Protein AF-A0A5B0LUJ2-F1 (afdb_monomer_lite)

Sequence (88 aa):
MVCDCTWTPGDDPSWACSEHSGCINYLTQIECLQDQCRCREKCQNQRFQKRLYAPIEIVLTPKKGFGMRLQADVPKQVDHPTYTYRSK

Foldseek 3Di:
DEWPQADDVPDDLCCQQHPNVPTPCVVVVHAHDQVRYNSHPSRPRCCVVVVQAFAWDWDQDPPPGIDIDGPDDDPPDGHHDDDDDDDD

pLDDT: mean 89.77, std 11.41, range [44.94, 97.44]

InterPro domains:
  IPR006560 AWS domain [PF17907] (11-51)
  IPR006560 AWS domain [PS51215] (1-52)
  IPR006560 AWS domain [SM00570] (1-53)
  IPR046341 SET domain superfamily [G3DSA:2.170.270.10] (1-78)
  IPR046341 SET domain superfamily [SSF82199] (2-76)
  IPR050777 SET2 Histone-Lysine N-Methyltransferase [PTHR22884] (1-76)

Structure (mmCIF, N/CA/C/O backbone):
data_AF-A0A5B0LUJ2-F1
#
_entry.id   AF-A0A5B0LUJ2-F1
#
loop_
_atom_site.group_PDB
_atom_site.id
_atom_site.type_symbol
_atom_site.label_atom_id
_atom_site.label_alt_id
_atom_site.label_comp_id
_atom_site.label_asym_id
_atom_site.label_entity_id
_atom_site.label_seq_id
_atom_site.pdbx_PDB_ins_code
_atom_site.Cartn_x
_atom_site.Cartn_y
_atom_site.Cartn_z
_atom_site.occupancy
_atom_site.B_iso_or_equiv
_atom_site.auth_seq_id
_atom_site.auth_comp_id
_atom_site.auth_asym_id
_atom_site.auth_atom_id
_atom_site.pdbx_PDB_model_num
ATOM 1 N N . MET A 1 1 ? -5.454 3.328 -14.870 1.00 78.38 1 MET A N 1
ATOM 2 C CA . MET A 1 1 ? -4.299 4.061 -15.430 1.00 78.38 1 MET A CA 1
ATOM 3 C C . MET A 1 1 ? -3.047 3.269 -15.089 1.00 78.38 1 MET A C 1
ATOM 5 O O . MET A 1 1 ? -2.969 2.740 -13.984 1.00 78.38 1 MET A O 1
ATOM 9 N N . VAL A 1 2 ? -2.117 3.116 -16.030 1.00 94.62 2 VAL A N 1
ATOM 10 C CA . VAL A 1 2 ? -0.849 2.404 -15.794 1.00 94.62 2 VAL A CA 1
ATOM 11 C C . VAL A 1 2 ? 0.202 3.436 -15.401 1.00 94.62 2 VAL A C 1
ATOM 13 O O . VAL A 1 2 ? 0.313 4.458 -16.067 1.00 94.62 2 VAL A O 1
ATOM 16 N N . CYS A 1 3 ? 0.941 3.200 -14.316 1.00 96.38 3 CYS A N 1
ATOM 17 C CA . CYS A 1 3 ? 2.033 4.085 -13.918 1.00 96.38 3 CYS A CA 1
ATOM 18 C C . CYS A 1 3 ? 3.313 3.807 -14.720 1.00 96.38 3 CYS A C 1
ATOM 20 O O . CYS A 1 3 ? 3.553 2.678 -15.153 1.00 96.38 3 CYS A O 1
ATOM 22 N N . ASP A 1 4 ? 4.198 4.798 -14.799 1.00 95.56 4 ASP A N 1
ATOM 23 C CA . ASP A 1 4 ? 5.477 4.675 -15.511 1.00 95.56 4 ASP A CA 1
ATOM 24 C C . ASP A 1 4 ? 6.651 4.176 -14.659 1.00 95.56 4 ASP A C 1
ATOM 26 O O . ASP A 1 4 ? 7.762 4.044 -15.162 1.00 95.56 4 ASP A O 1
ATOM 30 N N . CYS A 1 5 ? 6.416 3.837 -13.390 1.00 95.94 5 CYS A N 1
ATOM 31 C CA . CYS A 1 5 ? 7.457 3.313 -12.507 1.00 95.94 5 CYS A CA 1
ATOM 32 C C . CYS A 1 5 ? 8.051 1.996 -13.032 1.00 95.94 5 CYS A C 1
ATOM 34 O O . CYS A 1 5 ? 7.327 1.104 -13.484 1.00 95.94 5 CYS A O 1
ATOM 36 N N . THR A 1 6 ? 9.366 1.847 -12.889 1.00 94.38 6 THR A N 1
ATOM 37 C CA . THR A 1 6 ? 10.116 0.616 -13.165 1.00 94.38 6 THR A CA 1
ATOM 38 C C . THR A 1 6 ? 11.005 0.284 -11.976 1.00 94.38 6 THR A C 1
ATOM 40 O O . THR A 1 6 ? 11.507 1.186 -11.315 1.00 94.38 6 THR A O 1
ATOM 43 N N . TRP A 1 7 ? 11.196 -1.005 -11.703 1.00 95.19 7 TRP A N 1
ATOM 44 C CA . TRP A 1 7 ? 12.096 -1.480 -10.652 1.00 95.19 7 TRP A CA 1
ATOM 45 C C . TRP A 1 7 ? 12.785 -2.759 -11.120 1.00 95.19 7 TRP A C 1
ATOM 47 O O . TRP A 1 7 ? 12.133 -3.638 -11.693 1.00 95.19 7 TRP A O 1
ATOM 57 N N . THR A 1 8 ? 14.083 -2.864 -10.869 1.00 93.50 8 THR A N 1
ATOM 58 C CA . THR A 1 8 ? 14.925 -4.014 -11.198 1.00 93.50 8 THR A CA 1
ATOM 59 C C . THR A 1 8 ? 15.630 -4.558 -9.952 1.00 93.50 8 THR A C 1
ATOM 61 O O . THR A 1 8 ? 15.835 -3.825 -8.982 1.00 93.50 8 THR A O 1
ATOM 64 N N . PRO A 1 9 ? 16.003 -5.853 -9.930 1.00 91.81 9 PRO A N 1
ATOM 65 C CA . PRO A 1 9 ? 16.772 -6.410 -8.823 1.00 91.81 9 PRO A CA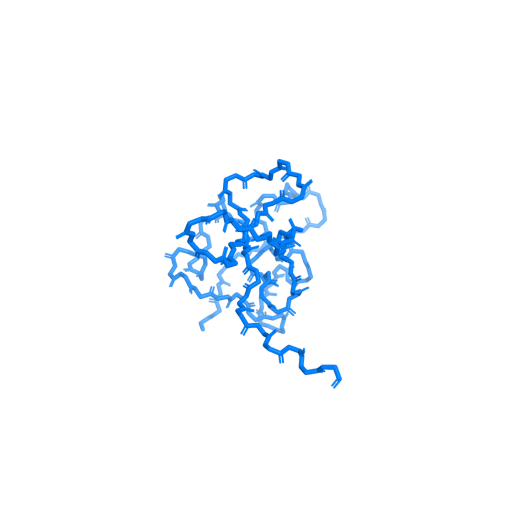 1
ATOM 66 C C . PRO A 1 9 ? 18.116 -5.683 -8.658 1.00 91.81 9 PRO A C 1
ATOM 68 O O . PRO A 1 9 ? 19.007 -5.830 -9.488 1.00 91.81 9 PRO A O 1
ATOM 71 N N . GLY A 1 10 ? 18.246 -4.906 -7.582 1.00 90.25 10 GLY A N 1
ATOM 72 C CA . GLY A 1 10 ? 19.402 -4.044 -7.310 1.00 90.25 10 GLY A CA 1
ATOM 73 C C . GLY A 1 10 ? 19.005 -2.599 -7.011 1.00 90.25 10 GLY A C 1
ATOM 74 O O . GLY A 1 10 ? 19.729 -1.910 -6.295 1.00 90.25 10 GLY A O 1
ATOM 75 N N . ASP A 1 11 ? 17.831 -2.174 -7.480 1.00 91.88 11 ASP A N 1
ATOM 76 C CA . ASP A 1 11 ? 17.268 -0.868 -7.151 1.00 91.88 11 ASP A CA 1
ATOM 77 C C . ASP A 1 11 ? 16.773 -0.837 -5.701 1.00 91.88 11 ASP A C 1
ATOM 79 O O . ASP A 1 11 ? 16.265 -1.832 -5.168 1.00 91.88 11 ASP A O 1
ATOM 83 N N . ASP A 1 12 ? 16.843 0.340 -5.079 1.00 93.69 12 ASP A N 1
ATOM 84 C CA . ASP A 1 12 ? 16.229 0.558 -3.772 1.00 93.69 12 ASP A CA 1
ATOM 85 C C . ASP A 1 12 ? 14.710 0.270 -3.867 1.00 93.69 12 ASP A C 1
ATOM 87 O O . ASP A 1 12 ? 14.027 0.812 -4.746 1.00 93.69 12 ASP A O 1
ATOM 91 N N . PRO A 1 13 ? 14.154 -0.596 -2.992 1.00 93.25 13 PRO A N 1
ATOM 92 C CA . PRO A 1 13 ? 12.725 -0.891 -2.943 1.00 93.25 13 PRO A CA 1
ATOM 93 C C . PRO A 1 13 ? 11.819 0.344 -2.923 1.00 93.25 13 PRO A C 1
ATOM 95 O O . PRO A 1 13 ? 10.689 0.261 -3.412 1.00 93.25 13 PRO A O 1
ATOM 98 N N . SER A 1 14 ? 12.286 1.483 -2.395 1.00 92.56 14 SER A N 1
ATOM 99 C CA . SER A 1 14 ? 11.549 2.752 -2.372 1.00 92.56 14 SER A CA 1
ATOM 100 C C . SER A 1 14 ? 11.133 3.238 -3.773 1.00 92.56 14 SER A C 1
ATOM 102 O O . SER A 1 14 ? 10.113 3.915 -3.909 1.00 92.56 14 SER A O 1
ATOM 104 N N . TRP A 1 15 ? 11.803 2.809 -4.844 1.00 94.56 15 TRP A N 1
ATOM 105 C CA . TRP A 1 15 ? 11.430 3.160 -6.221 1.00 94.56 15 TRP A CA 1
ATOM 106 C C . TRP A 1 15 ? 10.250 2.353 -6.779 1.00 94.56 15 TRP A C 1
ATOM 108 O O . TRP A 1 15 ? 9.628 2.751 -7.765 1.00 94.56 15 TRP A O 1
ATOM 118 N N . ALA A 1 16 ? 9.872 1.246 -6.136 1.00 96.50 16 ALA A N 1
ATOM 119 C CA . ALA A 1 16 ? 8.806 0.369 -6.608 1.00 96.50 16 ALA A CA 1
ATOM 120 C C . ALA A 1 16 ? 7.408 0.872 -6.201 1.00 96.50 16 ALA A C 1
ATOM 122 O O . ALA A 1 16 ? 6.717 0.254 -5.392 1.00 96.50 16 ALA A O 1
ATOM 123 N N . CYS A 1 17 ? 6.967 1.992 -6.777 1.00 96.88 17 CYS A N 1
ATOM 124 C CA . CYS A 1 17 ? 5.657 2.603 -6.507 1.00 96.88 17 CYS A CA 1
ATOM 125 C C . CYS A 1 17 ? 5.400 2.904 -5.016 1.00 96.88 17 CYS A C 1
ATOM 127 O O . CYS A 1 17 ? 4.275 2.745 -4.549 1.00 96.88 17 CYS A O 1
ATOM 129 N N . SER A 1 18 ? 6.429 3.285 -4.254 1.00 93.69 18 SER A N 1
ATOM 130 C CA . SER A 1 18 ? 6.244 3.818 -2.897 1.00 93.69 18 SER A CA 1
ATOM 131 C C . SER A 1 18 ? 5.907 5.314 -2.938 1.00 93.69 18 SER A C 1
ATOM 133 O O . SER A 1 18 ? 5.932 5.933 -4.008 1.00 93.69 18 SER A O 1
ATOM 135 N N . GLU A 1 19 ? 5.674 5.919 -1.775 1.00 91.12 19 GLU A N 1
ATOM 136 C CA . GLU A 1 19 ? 5.497 7.371 -1.638 1.00 91.12 19 GLU A CA 1
ATOM 137 C C . GLU A 1 19 ? 6.676 8.191 -2.193 1.00 91.12 19 GLU A C 1
ATOM 139 O O . GLU A 1 19 ? 6.488 9.307 -2.669 1.00 91.12 19 GLU A O 1
ATOM 144 N N . HIS A 1 20 ? 7.883 7.617 -2.206 1.00 91.50 20 HIS A N 1
ATOM 145 C CA . HIS A 1 20 ? 9.101 8.286 -2.670 1.00 91.50 20 HIS A CA 1
ATOM 146 C C . HIS A 1 20 ? 9.326 8.170 -4.183 1.00 91.50 20 HIS A C 1
ATOM 148 O O . HIS A 1 20 ? 10.138 8.897 -4.744 1.00 91.50 20 HIS A O 1
ATOM 154 N N . SER A 1 21 ? 8.602 7.274 -4.859 1.00 94.12 21 SER A N 1
ATOM 155 C CA . SER A 1 21 ? 8.829 6.959 -6.277 1.00 94.12 21 SER A CA 1
ATOM 156 C C . SER A 1 21 ? 8.212 7.959 -7.265 1.00 94.12 21 SER A C 1
ATOM 158 O O . SER A 1 21 ? 8.371 7.795 -8.473 1.00 94.12 21 SER A O 1
ATOM 160 N N . GLY A 1 22 ? 7.440 8.944 -6.785 1.00 95.19 22 GLY A N 1
ATOM 161 C CA . GLY A 1 22 ? 6.683 9.857 -7.652 1.00 95.19 22 GLY A CA 1
ATOM 162 C C . GLY A 1 22 ? 5.611 9.158 -8.502 1.00 95.19 22 GLY A C 1
ATOM 163 O O . GLY A 1 22 ? 5.209 9.669 -9.544 1.00 95.19 22 GLY A O 1
ATOM 164 N N . CYS A 1 23 ? 5.159 7.968 -8.093 1.00 96.94 23 CYS A N 1
ATOM 165 C CA . CYS A 1 23 ? 4.182 7.179 -8.836 1.00 96.94 23 CYS A CA 1
ATOM 166 C C . CYS A 1 23 ? 2.860 7.940 -9.015 1.00 96.94 23 CYS A C 1
ATOM 168 O O . CYS A 1 23 ? 2.191 8.263 -8.034 1.00 96.94 23 CYS A O 1
ATOM 170 N N . ILE A 1 24 ? 2.432 8.150 -10.265 1.00 96.88 24 ILE A N 1
ATOM 171 C CA . ILE A 1 24 ? 1.177 8.856 -10.572 1.00 96.88 24 ILE A CA 1
ATOM 172 C C . ILE A 1 24 ? -0.043 8.207 -9.913 1.00 96.88 24 ILE A C 1
ATOM 174 O O . ILE A 1 24 ? -0.901 8.905 -9.382 1.00 96.88 24 ILE A O 1
ATOM 178 N N . ASN A 1 25 ? -0.097 6.874 -9.888 1.00 96.88 25 ASN A N 1
ATOM 179 C CA . ASN A 1 25 ? -1.196 6.139 -9.270 1.00 96.88 25 ASN A CA 1
ATOM 180 C C . ASN A 1 25 ? -1.223 6.387 -7.752 1.00 96.88 25 ASN A C 1
ATOM 182 O O . ASN A 1 25 ? -2.270 6.715 -7.207 1.00 96.88 25 ASN A O 1
ATOM 186 N N . TYR A 1 26 ? -0.063 6.358 -7.087 1.00 95.25 26 TYR A N 1
ATOM 187 C CA . TYR A 1 26 ? 0.035 6.689 -5.663 1.00 95.25 26 TYR A CA 1
ATOM 188 C C . TYR A 1 26 ? -0.404 8.142 -5.385 1.00 95.25 26 TYR A C 1
ATOM 190 O O . TYR A 1 26 ? -1.252 8.382 -4.528 1.00 95.25 26 TYR A O 1
ATOM 198 N N . LEU A 1 27 ? 0.102 9.111 -6.159 1.00 95.69 27 LEU A N 1
ATOM 199 C CA . LEU A 1 27 ? -0.219 10.539 -6.001 1.00 95.69 27 LEU A CA 1
ATOM 200 C C . LEU A 1 27 ? -1.701 10.860 -6.246 1.00 95.69 27 LEU A C 1
ATOM 202 O O . LEU A 1 27 ? -2.234 11.804 -5.669 1.00 95.69 27 LEU A O 1
ATOM 206 N N . THR A 1 28 ? -2.366 10.076 -7.093 1.00 96.06 28 THR A N 1
ATOM 207 C CA . THR A 1 28 ? -3.791 10.232 -7.423 1.00 96.06 28 THR A CA 1
ATOM 208 C C . THR A 1 28 ? -4.703 9.324 -6.601 1.00 96.06 28 THR A C 1
ATOM 210 O O . THR A 1 28 ? -5.901 9.282 -6.865 1.00 96.06 28 THR A O 1
ATOM 213 N N . GLN A 1 29 ? -4.165 8.642 -5.581 1.00 94.38 29 GLN A N 1
ATOM 214 C CA . GLN A 1 29 ? -4.915 7.756 -4.680 1.00 94.38 29 GLN A CA 1
ATOM 215 C C . GLN A 1 29 ? -5.594 6.581 -5.409 1.00 94.38 29 GLN A C 1
ATOM 217 O O . GLN A 1 29 ? -6.690 6.149 -5.056 1.00 94.38 29 GLN A O 1
ATOM 222 N N . ILE A 1 30 ? -4.931 6.050 -6.437 1.00 95.25 30 ILE A N 1
ATOM 223 C CA . ILE A 1 30 ? -5.358 4.886 -7.217 1.00 95.25 30 ILE A CA 1
ATOM 224 C C . ILE A 1 30 ? -4.341 3.762 -7.001 1.00 95.25 30 ILE A C 1
ATOM 226 O O . ILE A 1 30 ? -3.134 3.977 -7.107 1.00 95.25 30 ILE A O 1
ATOM 230 N N . GLU A 1 31 ? -4.793 2.535 -6.735 1.00 95.75 31 GLU A N 1
ATOM 231 C CA . GLU A 1 31 ? -3.870 1.397 -6.664 1.00 95.75 31 GLU A CA 1
ATOM 232 C C . GLU A 1 31 ? -3.319 1.009 -8.038 1.00 95.75 31 GLU A C 1
ATOM 234 O O . GLU A 1 31 ? -4.006 1.043 -9.062 1.00 95.75 31 GLU A O 1
ATOM 239 N N . CYS A 1 32 ? -2.068 0.560 -8.053 1.00 97.44 32 CYS A N 1
ATOM 240 C CA . CYS A 1 32 ? -1.513 -0.120 -9.209 1.00 97.44 32 CYS A CA 1
ATOM 241 C C . CYS A 1 32 ? -2.144 -1.511 -9.342 1.00 97.44 32 CYS A C 1
ATOM 243 O O . CYS A 1 32 ? -2.231 -2.253 -8.369 1.00 97.44 32 CYS A O 1
ATOM 245 N N . LEU A 1 33 ? -2.523 -1.906 -10.556 1.00 95.06 33 LEU A N 1
ATOM 246 C CA . LEU A 1 33 ? -2.978 -3.272 -10.827 1.00 95.06 33 LEU A CA 1
ATOM 247 C C . LEU A 1 33 ? -1.774 -4.214 -10.980 1.00 95.06 33 LEU A C 1
ATOM 249 O O . LEU A 1 33 ? -0.764 -3.842 -11.590 1.00 95.06 33 LEU A O 1
ATOM 253 N N . GLN A 1 34 ? -1.864 -5.415 -10.399 1.00 91.19 34 GLN A N 1
ATOM 254 C CA . GLN A 1 34 ? -0.759 -6.386 -10.343 1.00 91.19 34 GLN A CA 1
ATOM 255 C C . GLN A 1 34 ? -0.263 -6.825 -11.727 1.00 91.19 34 GLN A C 1
ATOM 257 O O . GLN A 1 34 ? 0.938 -7.000 -11.930 1.00 91.19 34 GLN A O 1
ATOM 262 N N . ASP A 1 35 ? -1.183 -6.974 -12.669 1.00 91.50 35 ASP A N 1
ATOM 263 C CA . ASP A 1 35 ? -0.968 -7.413 -14.045 1.00 91.50 35 ASP A CA 1
ATOM 264 C C . ASP A 1 35 ? -0.493 -6.289 -14.983 1.00 91.50 35 ASP A C 1
ATOM 266 O O . ASP A 1 35 ? 0.099 -6.574 -16.022 1.00 91.50 35 ASP A O 1
ATOM 270 N N . GLN A 1 36 ? -0.696 -5.018 -14.616 1.00 95.00 36 GLN A N 1
ATOM 271 C CA . GLN A 1 36 ? -0.347 -3.867 -15.464 1.00 95.00 36 GLN A CA 1
ATOM 272 C C . GLN A 1 36 ? 0.926 -3.133 -15.021 1.00 95.00 36 GLN A C 1
ATOM 274 O O . GLN A 1 36 ? 1.625 -2.539 -15.843 1.00 95.00 36 GLN A O 1
ATOM 279 N N . CYS A 1 37 ? 1.242 -3.138 -13.726 1.00 95.88 37 CYS A N 1
ATOM 280 C CA . CYS A 1 37 ? 2.386 -2.405 -13.193 1.00 95.88 37 CYS A CA 1
ATOM 281 C C . CYS A 1 37 ? 3.722 -3.087 -13.530 1.00 95.88 37 CYS A C 1
ATOM 283 O O . CYS A 1 37 ? 3.938 -4.259 -13.213 1.00 95.88 37 CYS A O 1
ATOM 285 N N . ARG A 1 38 ? 4.679 -2.329 -14.081 1.00 95.31 38 ARG A N 1
ATOM 286 C CA . ARG A 1 38 ? 6.022 -2.839 -14.418 1.00 95.31 38 ARG A CA 1
ATOM 287 C C . ARG A 1 38 ? 6.860 -3.220 -13.191 1.00 95.31 38 ARG A C 1
ATOM 289 O O . ARG A 1 38 ? 7.727 -4.079 -13.310 1.00 95.31 38 ARG A O 1
ATOM 296 N N . CYS A 1 39 ? 6.556 -2.678 -12.009 1.00 95.69 39 CYS A N 1
ATOM 297 C CA . CYS A 1 39 ? 7.159 -3.107 -10.739 1.00 95.69 39 CYS A CA 1
ATOM 298 C C . CYS A 1 39 ? 6.599 -4.448 -10.215 1.00 95.69 39 CYS A C 1
ATOM 300 O O . CYS A 1 39 ? 7.139 -4.999 -9.254 1.00 95.69 39 CYS A O 1
ATOM 302 N N . ARG A 1 40 ? 5.528 -4.982 -10.827 1.00 92.12 40 ARG A N 1
ATOM 303 C CA . ARG A 1 40 ? 4.910 -6.288 -10.524 1.00 92.12 40 ARG A CA 1
ATOM 304 C C . ARG A 1 40 ? 4.722 -6.516 -9.019 1.00 92.12 40 ARG A C 1
ATOM 306 O O . ARG A 1 40 ? 4.193 -5.653 -8.326 1.00 92.12 40 ARG A O 1
ATOM 313 N N . GLU A 1 41 ? 5.170 -7.657 -8.501 1.00 92.56 41 GLU A N 1
ATOM 314 C CA . GLU A 1 41 ? 5.040 -8.044 -7.093 1.00 92.56 41 GLU A CA 1
ATOM 315 C C . GLU A 1 41 ? 5.782 -7.113 -6.129 1.00 92.56 41 GLU A C 1
ATOM 317 O O . GLU A 1 41 ? 5.406 -7.023 -4.959 1.00 92.56 41 GLU A O 1
ATOM 322 N N . LYS A 1 42 ? 6.810 -6.403 -6.611 1.00 95.12 42 LYS A N 1
ATOM 323 C CA . LYS A 1 42 ? 7.595 -5.452 -5.814 1.00 95.12 42 LYS A CA 1
ATOM 324 C C . LYS A 1 42 ? 6.918 -4.094 -5.680 1.00 95.12 42 LYS A C 1
ATOM 326 O O . LYS A 1 42 ? 7.317 -3.314 -4.826 1.00 95.12 42 LYS A O 1
ATOM 331 N N . CYS A 1 43 ? 5.875 -3.831 -6.470 1.00 96.31 43 CYS A N 1
ATOM 332 C CA . CYS A 1 43 ? 5.046 -2.644 -6.329 1.00 96.31 43 CYS A CA 1
ATOM 333 C C . CYS A 1 43 ? 4.472 -2.546 -4.905 1.00 96.31 43 CYS A C 1
ATOM 335 O O . CYS A 1 43 ? 3.776 -3.452 -4.426 1.00 96.31 43 CYS A O 1
ATOM 337 N N . GLN A 1 44 ? 4.755 -1.422 -4.252 1.00 95.69 44 GLN A N 1
ATOM 338 C CA . GLN A 1 44 ? 4.277 -1.097 -2.912 1.00 95.69 44 GLN A CA 1
ATOM 339 C C . GLN A 1 44 ? 2.879 -0.460 -2.918 1.00 95.69 44 GLN A C 1
ATOM 341 O O . GLN A 1 44 ? 2.232 -0.432 -1.879 1.00 95.69 44 GLN A O 1
ATOM 346 N N . ASN A 1 45 ? 2.369 -0.022 -4.076 1.00 96.38 45 ASN A N 1
ATOM 347 C CA . ASN A 1 45 ? 1.024 0.546 -4.246 1.00 96.38 45 ASN A CA 1
ATOM 348 C C . ASN A 1 45 ? -0.019 -0.519 -4.664 1.00 96.38 45 ASN A C 1
ATOM 350 O O . ASN A 1 45 ? -0.727 -0.359 -5.658 1.00 96.38 45 ASN A O 1
ATOM 354 N N . GLN A 1 46 ? -0.041 -1.648 -3.949 1.00 95.44 46 GLN A N 1
ATOM 355 C CA . GLN A 1 46 ? -0.951 -2.801 -4.135 1.00 95.44 46 GLN A CA 1
ATOM 356 C C . GLN A 1 46 ? -1.456 -3.321 -2.771 1.00 95.44 46 GLN A C 1
ATOM 358 O O . GLN A 1 46 ? -1.622 -4.523 -2.557 1.00 95.44 46 GLN A O 1
ATOM 363 N N . ARG A 1 47 ? -1.577 -2.432 -1.786 1.00 93.50 47 ARG A N 1
ATOM 364 C CA . ARG A 1 47 ? -1.769 -2.766 -0.371 1.00 93.50 47 ARG A CA 1
ATOM 365 C C . ARG A 1 47 ? -3.174 -3.291 -0.076 1.00 93.50 47 ARG A C 1
ATOM 367 O O . ARG A 1 47 ? -3.292 -4.269 0.659 1.00 93.50 47 ARG A O 1
ATOM 374 N N .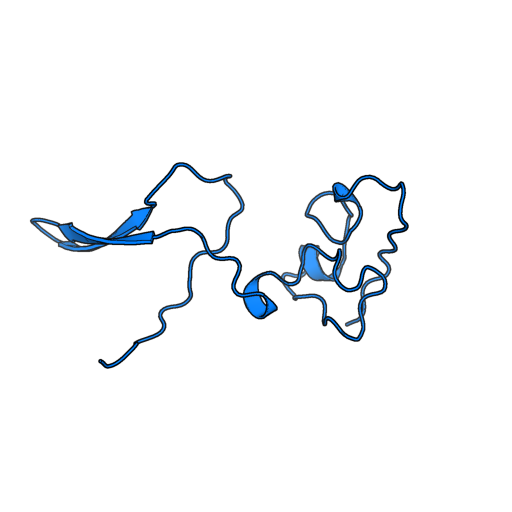 PHE A 1 48 ? -4.217 -2.731 -0.686 1.00 92.38 48 PHE A N 1
ATOM 375 C CA . PHE A 1 48 ? -5.594 -3.217 -0.581 1.00 92.38 48 PHE A CA 1
ATOM 376 C C . PHE A 1 48 ? -5.761 -4.564 -1.281 1.00 92.38 48 PHE A C 1
ATOM 378 O O . PHE A 1 48 ? -6.278 -5.500 -0.670 1.00 92.38 48 PHE A O 1
ATOM 385 N N . GLN A 1 49 ? -5.258 -4.702 -2.514 1.00 92.38 49 GLN A N 1
ATOM 386 C CA . GLN A 1 49 ? -5.238 -5.989 -3.223 1.00 92.38 49 GLN A CA 1
ATOM 387 C C . GLN A 1 49 ? -4.528 -7.088 -2.410 1.00 92.38 49 GLN A C 1
ATOM 389 O O . GLN A 1 49 ? -5.022 -8.213 -2.333 1.00 92.38 49 GLN A O 1
ATOM 394 N N . LYS A 1 50 ? -3.417 -6.754 -1.737 1.00 92.62 50 LYS A N 1
ATOM 395 C CA . LYS A 1 50 ? -2.646 -7.673 -0.876 1.00 92.62 50 LYS A CA 1
ATOM 396 C C . LYS A 1 50 ? -3.154 -7.767 0.572 1.00 92.62 50 LYS A C 1
ATOM 398 O O . LYS A 1 50 ? -2.614 -8.558 1.340 1.00 92.62 50 LYS A O 1
ATOM 403 N N . ARG A 1 51 ? -4.178 -6.993 0.955 1.00 92.12 51 ARG A N 1
ATOM 404 C CA . ARG A 1 51 ? -4.740 -6.919 2.322 1.00 92.12 51 ARG A CA 1
ATOM 405 C C . ARG A 1 51 ? -3.693 -6.615 3.406 1.00 92.12 51 ARG A C 1
ATOM 407 O O . ARG A 1 51 ? -3.720 -7.196 4.491 1.00 92.12 51 ARG A O 1
ATOM 414 N N . LEU A 1 52 ? -2.768 -5.703 3.112 1.00 90.75 52 LEU A N 1
ATOM 415 C CA . LEU A 1 52 ? -1.686 -5.290 4.013 1.00 90.75 52 LEU A CA 1
ATOM 416 C C . LEU A 1 52 ? -2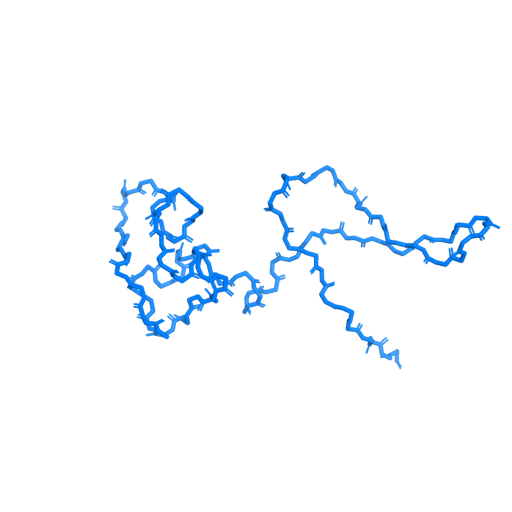.166 -4.227 5.009 1.00 90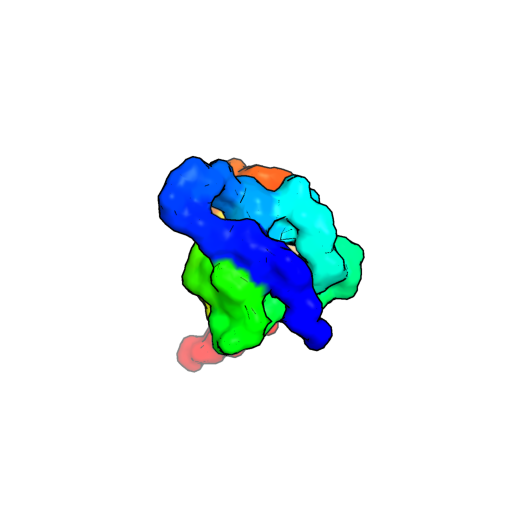.75 52 LEU A C 1
ATOM 418 O O . LEU A 1 52 ? -1.801 -3.051 4.918 1.00 90.75 52 LEU A O 1
ATOM 422 N N . TYR A 1 53 ? -2.999 -4.659 5.954 1.00 92.06 53 TYR A N 1
ATOM 423 C CA . TYR A 1 53 ? -3.578 -3.797 6.980 1.00 92.06 53 TYR A CA 1
ATOM 424 C C . TYR A 1 53 ? -2.784 -3.811 8.289 1.00 92.06 53 TYR A C 1
ATOM 426 O O . TYR A 1 53 ? -2.154 -4.807 8.646 1.00 92.06 53 TYR A O 1
ATOM 434 N N . ALA A 1 54 ? -2.868 -2.711 9.035 1.00 91.94 54 ALA A N 1
ATOM 435 C CA . ALA A 1 54 ? -2.351 -2.623 10.391 1.00 91.94 54 ALA A CA 1
ATOM 436 C C . ALA A 1 54 ? -3.040 -3.642 11.323 1.00 91.94 54 ALA A C 1
ATOM 438 O O . ALA A 1 54 ? -4.252 -3.858 11.202 1.00 91.94 54 ALA A O 1
ATOM 439 N N . PRO A 1 55 ? -2.311 -4.227 12.291 1.00 90.88 55 PRO A N 1
ATOM 440 C CA . PRO A 1 55 ? -2.907 -5.093 13.296 1.00 90.88 55 PRO A CA 1
ATOM 441 C C . PRO A 1 55 ? -3.760 -4.254 14.251 1.00 90.88 55 PRO A C 1
ATOM 443 O O . PRO A 1 55 ? -3.266 -3.362 14.947 1.00 90.88 55 PRO A O 1
ATOM 446 N N . ILE A 1 56 ? -5.058 -4.538 14.267 1.00 92.50 56 ILE A N 1
ATOM 447 C CA . ILE A 1 56 ? -6.037 -3.818 15.077 1.00 92.50 56 ILE A CA 1
ATOM 448 C C . ILE A 1 56 ? -6.804 -4.766 15.989 1.00 92.50 56 ILE A C 1
ATOM 450 O O . ILE A 1 56 ? -6.965 -5.953 15.712 1.00 92.50 56 ILE A O 1
ATOM 454 N N . GLU A 1 57 ? -7.353 -4.202 17.051 1.00 93.19 57 GLU A N 1
ATOM 455 C CA . GLU A 1 57 ? -8.306 -4.858 17.929 1.00 93.19 57 GLU A CA 1
ATOM 456 C C . GLU A 1 57 ? -9.490 -3.942 18.231 1.00 93.19 57 GLU A C 1
ATOM 458 O O . GLU A 1 57 ? -9.389 -2.711 18.203 1.00 93.19 57 GLU A O 1
ATOM 463 N N . ILE A 1 58 ? -10.627 -4.565 18.528 1.00 93.25 58 ILE A N 1
ATOM 464 C CA . ILE A 1 58 ? -11.833 -3.868 18.955 1.00 93.25 58 ILE A CA 1
ATOM 465 C C . ILE A 1 58 ? -11.858 -3.838 20.480 1.00 93.25 58 ILE A C 1
ATOM 467 O O . ILE A 1 58 ? -11.796 -4.880 21.129 1.00 93.25 58 ILE A O 1
ATOM 471 N N . VAL A 1 59 ? -11.974 -2.642 21.051 1.00 94.50 59 VAL A N 1
ATOM 472 C CA . VAL A 1 59 ? -11.954 -2.413 22.500 1.00 94.50 59 VAL A CA 1
ATOM 473 C C . VAL A 1 59 ? -13.256 -1.769 22.954 1.00 94.50 59 VAL A C 1
ATOM 475 O O . VAL A 1 59 ? -13.757 -0.845 22.315 1.00 94.50 59 VAL A O 1
ATOM 478 N N . LEU A 1 60 ? -13.821 -2.233 24.069 1.00 95.44 60 LEU A N 1
ATOM 479 C CA . LEU A 1 60 ? -14.974 -1.575 24.680 1.00 95.44 60 LEU A CA 1
ATOM 480 C C . LEU A 1 60 ? -14.498 -0.367 25.490 1.00 95.44 60 LEU A C 1
ATOM 482 O O . LEU A 1 60 ? -13.690 -0.495 26.408 1.00 95.44 60 LEU A O 1
ATOM 486 N N . THR A 1 61 ? -15.015 0.811 25.160 1.00 94.44 61 THR A N 1
ATOM 487 C CA . THR A 1 61 ? -14.731 2.052 25.881 1.00 94.44 61 THR A CA 1
ATOM 488 C C . THR A 1 61 ? -15.867 2.376 26.861 1.00 94.44 61 THR A C 1
ATOM 490 O O . THR A 1 61 ? -17.036 2.164 26.526 1.00 94.44 61 THR A O 1
ATOM 493 N N . PRO A 1 62 ? -15.581 2.959 28.042 1.00 93.38 62 PRO A N 1
ATOM 494 C CA . PRO A 1 62 ? -16.597 3.155 29.085 1.00 93.38 62 PRO A CA 1
ATOM 495 C C . PRO A 1 62 ? -17.777 4.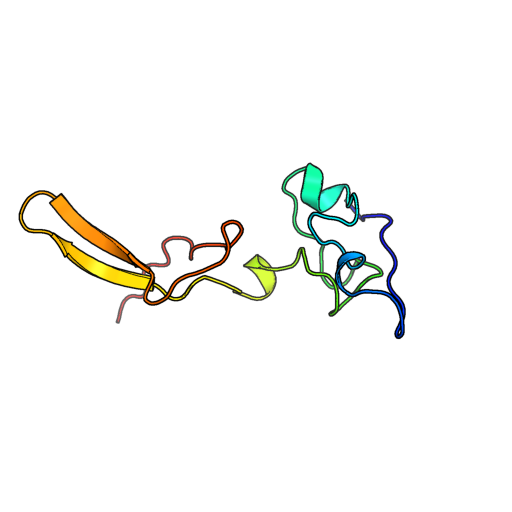061 28.705 1.00 93.38 62 PRO A C 1
ATOM 497 O O . PRO A 1 62 ? -18.846 3.950 29.293 1.00 93.38 62 PRO A O 1
ATOM 500 N N . LYS A 1 63 ? -17.583 4.998 27.765 1.00 95.69 63 LYS A N 1
ATOM 501 C CA . LYS A 1 63 ? -18.585 6.026 27.414 1.00 95.69 63 LYS A CA 1
ATOM 502 C C . LYS A 1 63 ? -18.897 6.134 25.921 1.00 95.69 63 LYS A C 1
ATOM 504 O O . LYS A 1 63 ? -19.805 6.874 25.563 1.00 95.69 63 LYS A O 1
ATOM 509 N N . LYS A 1 64 ? -18.138 5.463 25.047 1.00 93.88 64 LYS A N 1
ATOM 510 C CA . LYS A 1 64 ? -18.264 5.607 23.584 1.00 93.88 64 LYS A CA 1
ATOM 511 C C . LYS A 1 64 ? -18.578 4.286 22.873 1.00 93.88 64 LYS A C 1
ATOM 513 O O . LYS A 1 64 ? -18.572 4.247 21.650 1.00 93.88 64 LYS A O 1
ATOM 518 N N . GLY A 1 65 ? -18.853 3.211 23.617 1.00 94.38 65 GLY A N 1
ATOM 519 C CA . GLY A 1 65 ? -19.077 1.886 23.039 1.00 94.38 65 GLY A CA 1
ATOM 520 C C . GLY A 1 65 ? -17.782 1.285 22.492 1.00 94.38 65 GLY A C 1
ATOM 521 O O . GLY A 1 65 ? -16.716 1.479 23.079 1.00 94.38 65 GLY A O 1
ATOM 522 N N . PHE A 1 66 ? -17.858 0.542 21.391 1.00 94.50 66 PHE A N 1
ATOM 523 C CA . PHE A 1 66 ? -16.690 -0.108 20.795 1.00 94.50 66 PHE A CA 1
ATOM 524 C C . PHE A 1 66 ? -15.839 0.870 19.977 1.00 94.50 66 PHE A C 1
ATOM 526 O O . PHE A 1 66 ? -16.350 1.599 19.130 1.00 94.50 66 PHE A O 1
A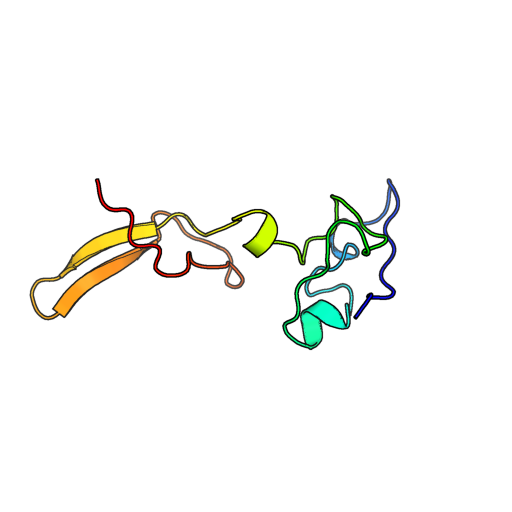TOM 533 N N . GLY A 1 67 ? -14.532 0.858 20.225 1.00 92.12 67 GLY A N 1
ATOM 534 C CA . GLY A 1 67 ? -13.520 1.566 19.449 1.00 92.12 67 GLY A CA 1
ATOM 535 C C . GLY A 1 67 ? -12.525 0.600 18.812 1.00 92.12 67 GLY A C 1
ATOM 536 O O . GLY A 1 67 ? -12.484 -0.581 19.147 1.00 92.12 67 GLY A O 1
ATOM 537 N N . MET A 1 68 ? -11.704 1.121 17.905 1.00 92.88 68 MET A N 1
ATOM 538 C CA . MET A 1 68 ? -10.598 0.397 17.284 1.00 92.88 68 MET A CA 1
ATOM 539 C C . MET A 1 68 ? -9.278 0.900 17.870 1.00 92.88 68 MET A C 1
ATOM 541 O O . MET A 1 68 ? -9.090 2.108 18.026 1.00 92.88 68 MET A O 1
ATOM 545 N N . ARG A 1 69 ? -8.368 -0.019 18.193 1.00 93.00 69 ARG A N 1
ATOM 546 C CA . ARG A 1 69 ? -7.022 0.278 18.694 1.00 93.00 69 ARG A CA 1
ATOM 547 C C . ARG A 1 69 ? -5.985 -0.500 17.888 1.00 93.00 69 ARG A C 1
ATOM 549 O O . ARG A 1 69 ? -6.264 -1.606 17.437 1.00 93.00 69 ARG A O 1
ATOM 556 N N . LEU A 1 70 ? -4.798 0.076 17.718 1.00 93.88 70 LEU A N 1
ATOM 557 C CA . LEU A 1 70 ? -3.638 -0.621 17.165 1.00 93.88 70 LEU A CA 1
ATOM 558 C C . LEU A 1 70 ? -3.040 -1.574 18.203 1.00 93.88 70 LEU A C 1
ATOM 560 O O . LEU A 1 70 ? -2.876 -1.202 19.363 1.00 93.88 70 LEU A O 1
ATOM 564 N N . GLN A 1 71 ? -2.684 -2.784 17.783 1.00 94.56 71 GLN A N 1
ATOM 565 C CA . GLN A 1 71 ? -2.026 -3.760 18.662 1.00 94.56 71 GLN A CA 1
ATOM 566 C C . GLN A 1 71 ? -0.521 -3.494 18.835 1.00 94.56 71 GLN A C 1
ATOM 568 O O . GLN A 1 71 ? 0.100 -4.058 19.731 1.00 94.56 71 GLN A O 1
ATOM 573 N N . ALA A 1 72 ? 0.065 -2.655 17.980 1.00 92.25 72 ALA A N 1
ATOM 574 C CA . ALA A 1 72 ? 1.467 -2.262 18.020 1.00 92.25 72 ALA A CA 1
ATOM 575 C C . ALA A 1 72 ? 1.650 -0.869 17.403 1.00 92.25 72 ALA A C 1
ATOM 577 O O . ALA A 1 72 ? 0.792 -0.407 16.645 1.00 92.25 72 ALA A O 1
ATOM 578 N N . ASP A 1 73 ? 2.784 -0.229 17.689 1.00 93.25 73 ASP A N 1
ATOM 579 C CA . ASP A 1 73 ? 3.184 0.985 16.984 1.00 93.25 73 ASP A CA 1
ATOM 580 C C . ASP A 1 73 ? 3.413 0.675 15.503 1.00 93.25 73 ASP A C 1
ATOM 582 O O . ASP A 1 73 ? 4.047 -0.314 15.130 1.00 93.25 73 ASP A O 1
ATOM 586 N N . VAL A 1 74 ? 2.878 1.536 14.647 1.00 91.25 74 VAL A N 1
ATOM 587 C CA . VAL A 1 74 ? 2.949 1.408 13.192 1.00 91.25 74 VAL A CA 1
ATOM 588 C C . VAL A 1 74 ? 3.455 2.715 12.590 1.00 91.25 74 VAL A C 1
ATOM 590 O O . VAL A 1 74 ? 3.232 3.783 13.168 1.00 91.25 74 VAL A O 1
ATOM 593 N N . PRO A 1 75 ? 4.117 2.670 11.421 1.00 89.00 75 PRO A N 1
ATOM 594 C CA . PRO A 1 75 ? 4.461 3.880 10.689 1.00 89.00 75 PRO A CA 1
ATOM 595 C C . PRO A 1 75 ? 3.214 4.719 10.404 1.00 89.00 75 PRO A C 1
ATOM 597 O O . PRO A 1 75 ? 2.124 4.182 10.207 1.00 89.00 75 PRO A O 1
ATOM 600 N N . LYS A 1 76 ? 3.394 6.041 10.303 1.00 86.31 76 LYS A N 1
ATOM 601 C CA . LYS A 1 76 ? 2.313 6.997 10.005 1.00 86.31 76 LYS A CA 1
ATOM 602 C C . LYS A 1 76 ? 1.487 6.604 8.772 1.00 86.31 76 LYS A C 1
ATOM 604 O O . LYS A 1 76 ? 0.301 6.908 8.711 1.00 86.31 76 LYS A O 1
ATOM 609 N N . GLN A 1 77 ? 2.116 5.938 7.805 1.00 79.19 77 GLN A N 1
ATOM 610 C CA . GLN A 1 77 ? 1.497 5.510 6.561 1.00 79.19 77 GLN A CA 1
ATOM 611 C C . GLN A 1 77 ? 1.237 4.000 6.549 1.00 79.19 77 GLN A C 1
ATOM 613 O O . GLN A 1 77 ? 1.998 3.199 5.988 1.00 79.19 77 GLN A O 1
ATOM 618 N N . VAL A 1 78 ? 0.131 3.609 7.174 1.00 82.75 78 VAL A N 1
ATOM 619 C CA . VAL A 1 78 ? -0.378 2.240 7.148 1.00 82.75 78 VAL A CA 1
ATOM 620 C C . VAL A 1 78 ? -1.869 2.237 6.832 1.00 82.75 78 VAL A C 1
ATOM 622 O O . VAL A 1 78 ? -2.611 3.093 7.304 1.00 82.75 78 VAL A O 1
ATOM 625 N N . ASP A 1 79 ? -2.313 1.263 6.043 1.00 82.69 79 ASP A N 1
ATOM 626 C CA . ASP A 1 79 ? -3.737 1.085 5.780 1.00 82.69 79 ASP A CA 1
ATOM 627 C C . ASP A 1 79 ? -4.408 0.396 6.963 1.00 82.69 79 ASP A C 1
ATOM 629 O O . ASP A 1 79 ? -3.895 -0.576 7.521 1.00 82.69 79 ASP A O 1
ATOM 633 N N . HIS A 1 80 ? -5.595 0.867 7.318 1.00 81.69 80 HIS A N 1
ATOM 634 C CA . HIS A 1 80 ? -6.465 0.198 8.275 1.00 81.69 80 HIS A CA 1
ATOM 635 C C . HIS A 1 80 ? -7.483 -0.653 7.516 1.00 81.69 80 HIS A C 1
ATOM 637 O O . HIS A 1 80 ? -7.870 -0.296 6.399 1.00 81.69 80 HIS A O 1
ATOM 643 N N . PRO A 1 81 ? -7.928 -1.783 8.085 1.00 78.31 81 PRO A N 1
ATOM 644 C CA . PRO A 1 81 ? -8.908 -2.610 7.406 1.00 78.31 81 PRO A CA 1
ATOM 645 C C . PRO A 1 81 ? -10.202 -1.818 7.214 1.00 78.31 81 PRO A C 1
ATOM 647 O O . PRO A 1 81 ? -10.718 -1.191 8.143 1.00 78.31 81 PRO A O 1
ATOM 650 N N . THR A 1 82 ? -10.749 -1.866 6.002 1.00 67.19 82 THR A N 1
ATOM 651 C CA . THR A 1 82 ? -12.118 -1.420 5.750 1.00 67.19 82 THR A CA 1
ATOM 652 C C . THR A 1 82 ? -13.070 -2.331 6.525 1.00 67.19 82 THR A C 1
ATOM 654 O O . THR A 1 82 ? -12.838 -3.539 6.609 1.00 67.19 82 THR A O 1
ATOM 657 N N . TYR A 1 83 ? -14.106 -1.753 7.147 1.00 59.53 83 TYR A N 1
ATOM 658 C CA . TYR A 1 83 ? -15.096 -2.473 7.955 1.00 59.53 83 TYR A CA 1
ATOM 659 C C . TYR A 1 83 ? -15.653 -3.676 7.181 1.00 59.53 83 TYR A C 1
ATOM 661 O O . TYR A 1 83 ? -16.569 -3.548 6.373 1.00 59.53 83 TYR A O 1
ATOM 669 N N . THR A 1 84 ? -15.095 -4.859 7.421 1.00 58.06 84 THR A N 1
ATOM 670 C CA . THR A 1 84 ? -15.580 -6.113 6.855 1.00 58.06 84 THR A CA 1
ATOM 671 C C . THR A 1 84 ? -16.324 -6.826 7.966 1.00 58.06 84 THR A C 1
ATOM 673 O O . THR A 1 84 ? -15.737 -7.317 8.929 1.00 58.06 84 THR A O 1
ATOM 676 N N . TYR A 1 85 ? -17.653 -6.818 7.876 1.00 48.31 85 TYR A N 1
ATOM 677 C CA . TYR A 1 85 ? -18.492 -7.544 8.817 1.00 48.31 85 TYR A CA 1
ATOM 678 C C . TYR A 1 85 ? -18.308 -9.042 8.554 1.00 48.31 85 TYR A C 1
ATOM 680 O O . TYR A 1 85 ? -18.878 -9.598 7.619 1.00 48.31 85 TYR A O 1
ATOM 688 N N . ARG A 1 86 ? -17.455 -9.702 9.342 1.00 54.34 86 ARG A N 1
ATOM 689 C CA . ARG A 1 86 ? -17.386 -11.165 9.372 1.00 54.34 86 ARG A CA 1
ATOM 690 C C . ARG A 1 86 ? -18.492 -11.652 10.303 1.00 54.34 86 ARG A C 1
ATOM 692 O O . ARG A 1 86 ? -18.324 -11.618 11.521 1.00 54.34 86 ARG A O 1
ATOM 699 N N . SER A 1 87 ? -19.622 -12.079 9.739 1.00 44.94 87 SER A N 1
ATOM 700 C CA . SER A 1 87 ? -20.555 -12.929 10.479 1.00 44.94 87 SER A CA 1
ATOM 701 C C . SER A 1 87 ? -19.816 -14.213 10.852 1.00 44.94 87 SER A C 1
ATOM 703 O O . SER A 1 87 ? -19.156 -14.808 9.995 1.00 44.94 87 SER A O 1
ATOM 705 N N . LYS A 1 88 ? -19.864 -14.585 12.132 1.00 45.81 88 LYS A N 1
ATOM 706 C CA . LYS A 1 88 ? -19.475 -15.932 12.556 1.00 45.81 88 LYS A CA 1
ATOM 707 C C . LYS A 1 88 ? -20.368 -16.973 11.897 1.00 45.81 88 LYS A C 1
ATOM 709 O O . LYS A 1 88 ? -21.553 -16.643 11.667 1.00 45.81 88 LYS A O 1
#

Organism: NCBI:txid56615

Radius of gyration: 16.44 Å; chains: 1; bounding box: 40×26×45 Å

Secondary structure (DSSP, 8-state):
--------BTB-GGGTTSGGGT-HHHHTT-PPPTTT-TTGGG-SS-TTTTT-BPPEEEEEETTTEEEEEESS---SS-BPPP------